Protein AF-A0A7C5RV95-F1 (afdb_monomer_lite)

Structure (mmCIF, N/CA/C/O backbone):
data_AF-A0A7C5RV95-F1
#
_entry.id   AF-A0A7C5RV95-F1
#
loop_
_atom_site.group_PDB
_atom_site.id
_atom_site.type_symbol
_atom_site.label_atom_id
_atom_site.label_alt_id
_atom_site.label_comp_id
_atom_site.label_asym_id
_atom_site.label_entity_id
_atom_site.label_seq_id
_atom_site.pdbx_PDB_ins_code
_atom_site.Cartn_x
_atom_site.Cartn_y
_atom_site.Cartn_z
_atom_site.occupancy
_atom_site.B_iso_or_equiv
_atom_site.auth_seq_id
_atom_site.auth_comp_id
_atom_site.auth_asym_id
_atom_site.auth_atom_id
_atom_site.pdbx_PDB_model_num
ATOM 1 N N . MET A 1 1 ? -10.672 -5.312 6.665 1.00 87.81 1 MET A N 1
ATOM 2 C CA . MET A 1 1 ? -10.257 -4.712 5.371 1.00 87.81 1 MET A CA 1
ATOM 3 C C . MET A 1 1 ? -9.137 -5.518 4.721 1.00 87.81 1 MET A C 1
ATOM 5 O O . MET A 1 1 ? -8.294 -6.076 5.426 1.00 87.81 1 MET A O 1
ATOM 9 N N . VAL A 1 2 ? -9.121 -5.568 3.388 1.00 91.81 2 VAL A N 1
ATOM 10 C CA . VAL A 1 2 ? -8.093 -6.245 2.580 1.00 91.81 2 VAL A CA 1
ATOM 11 C C . VAL A 1 2 ? -7.383 -5.225 1.695 1.00 91.81 2 VAL A C 1
ATOM 13 O O . VAL A 1 2 ? -8.034 -4.395 1.068 1.00 91.81 2 VAL A O 1
ATOM 16 N N . VAL A 1 3 ? -6.055 -5.292 1.628 1.00 92.94 3 VAL A N 1
ATOM 17 C CA . VAL A 1 3 ? -5.236 -4.500 0.704 1.00 92.94 3 VAL A CA 1
ATOM 18 C C . VAL A 1 3 ? -4.596 -5.439 -0.308 1.00 92.94 3 VAL A C 1
ATOM 20 O O . VAL A 1 3 ? -3.693 -6.206 0.022 1.00 92.94 3 VAL A O 1
ATOM 23 N N . ASP A 1 4 ? -5.066 -5.377 -1.546 1.00 93.94 4 ASP A N 1
ATOM 24 C CA . ASP A 1 4 ? -4.492 -6.091 -2.674 1.00 93.94 4 ASP A CA 1
ATOM 25 C C . ASP A 1 4 ? -3.424 -5.237 -3.357 1.00 93.94 4 ASP A C 1
ATOM 27 O O . ASP A 1 4 ? -3.648 -4.076 -3.706 1.00 93.94 4 ASP A O 1
ATOM 31 N N . VAL A 1 5 ? -2.256 -5.830 -3.584 1.00 94.38 5 VAL A N 1
ATOM 32 C CA . VAL A 1 5 ? -1.126 -5.172 -4.236 1.00 94.38 5 VAL A CA 1
ATOM 33 C C . VAL A 1 5 ? -0.834 -5.868 -5.560 1.00 94.38 5 VAL A C 1
ATOM 35 O O . VAL A 1 5 ? -0.402 -7.027 -5.603 1.00 94.38 5 VAL A O 1
ATOM 38 N N . PHE A 1 6 ? -1.042 -5.140 -6.657 1.00 93.75 6 PHE A N 1
ATOM 39 C CA . PHE A 1 6 ? -0.800 -5.613 -8.017 1.00 93.75 6 PHE A CA 1
ATOM 40 C C . PHE A 1 6 ? 0.402 -4.905 -8.626 1.00 93.75 6 PHE A C 1
ATOM 42 O O . PHE A 1 6 ? 0.475 -3.680 -8.636 1.00 93.75 6 PHE A O 1
ATOM 49 N N . ARG A 1 7 ? 1.328 -5.662 -9.218 1.00 91.06 7 ARG A N 1
ATOM 50 C CA . ARG A 1 7 ? 2.442 -5.091 -9.982 1.00 91.06 7 ARG A CA 1
ATOM 51 C C . ARG A 1 7 ? 2.218 -5.268 -11.481 1.00 91.06 7 ARG A C 1
ATOM 53 O O . ARG A 1 7 ? 2.121 -6.387 -11.982 1.00 91.06 7 ARG A O 1
ATOM 60 N N . THR A 1 8 ? 2.221 -4.151 -12.197 1.00 90.94 8 THR A N 1
ATOM 61 C CA . THR A 1 8 ? 2.281 -4.077 -13.663 1.00 90.94 8 THR A CA 1
ATOM 62 C C . THR A 1 8 ? 3.694 -3.677 -14.114 1.00 90.94 8 THR A C 1
ATOM 64 O O . THR A 1 8 ? 4.606 -3.551 -13.295 1.00 90.94 8 THR A O 1
ATOM 67 N N . LYS A 1 9 ? 3.913 -3.478 -15.423 1.00 90.50 9 LYS A N 1
ATOM 68 C CA . LYS A 1 9 ? 5.219 -3.032 -15.948 1.00 90.50 9 LYS A CA 1
ATOM 69 C C . LYS A 1 9 ? 5.617 -1.636 -15.456 1.00 90.50 9 LYS A C 1
ATOM 71 O O . LYS A 1 9 ? 6.799 -1.393 -15.243 1.00 90.50 9 LYS A O 1
ATOM 76 N N . THR A 1 10 ? 4.644 -0.744 -15.273 1.00 94.44 10 THR A N 1
ATOM 77 C CA . THR A 1 10 ? 4.889 0.683 -14.990 1.00 94.44 10 THR A CA 1
ATOM 78 C C . THR A 1 10 ? 4.384 1.105 -13.612 1.00 94.44 10 THR A C 1
ATOM 80 O O . THR A 1 10 ? 4.922 2.043 -13.026 1.00 94.44 10 THR A O 1
ATOM 83 N N . TYR A 1 11 ? 3.388 0.400 -13.077 1.00 94.75 11 TYR A N 1
ATOM 84 C CA . TYR A 1 11 ? 2.696 0.767 -11.846 1.00 94.75 11 TYR A CA 1
ATOM 85 C C . TYR A 1 11 ? 2.659 -0.380 -10.843 1.00 94.75 11 TYR A C 1
ATOM 87 O O . TYR A 1 11 ? 2.510 -1.543 -11.224 1.00 94.75 11 TYR A O 1
ATOM 95 N N . VAL A 1 12 ? 2.700 -0.026 -9.567 1.00 93.12 12 VAL A N 1
ATOM 96 C CA . VAL A 1 12 ? 2.114 -0.804 -8.478 1.00 93.12 12 VAL A CA 1
ATOM 97 C C . VAL A 1 12 ? 0.727 -0.228 -8.220 1.00 93.12 12 VAL A C 1
ATOM 99 O O . VAL A 1 12 ? 0.576 0.982 -8.108 1.00 93.12 12 VAL A O 1
ATOM 102 N N . ILE A 1 13 ? -0.295 -1.068 -8.170 1.00 95.31 13 ILE A N 1
ATOM 103 C CA . ILE A 1 13 ? -1.672 -0.672 -7.887 1.00 95.31 13 ILE A CA 1
ATOM 104 C C . ILE A 1 13 ? -2.020 -1.216 -6.511 1.00 95.31 13 ILE A C 1
ATOM 106 O O . ILE A 1 13 ? -1.900 -2.419 -6.276 1.00 95.31 13 ILE A O 1
ATOM 110 N N . ILE A 1 14 ? -2.437 -0.322 -5.624 1.00 94.88 14 ILE A N 1
ATOM 111 C CA . ILE A 1 14 ? -2.908 -0.642 -4.281 1.00 94.88 14 ILE A CA 1
ATOM 112 C C . ILE A 1 14 ? -4.424 -0.538 -4.303 1.00 94.88 14 ILE A C 1
ATOM 114 O O . ILE A 1 14 ? -4.967 0.524 -4.599 1.00 94.88 14 ILE A O 1
AT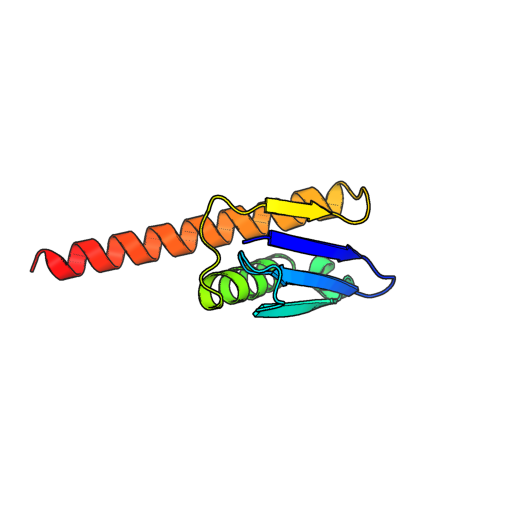OM 118 N N . LEU A 1 15 ? -5.103 -1.642 -4.032 1.00 95.56 15 LEU A N 1
ATOM 119 C CA . LEU A 1 15 ? -6.554 -1.735 -4.040 1.00 95.56 15 LEU A CA 1
ATOM 120 C C . LEU A 1 15 ? -7.028 -2.108 -2.639 1.00 95.56 15 LEU A C 1
ATOM 122 O O . LEU A 1 15 ? -6.530 -3.059 -2.047 1.00 95.56 15 LEU A O 1
ATOM 126 N N . VAL A 1 16 ? -7.972 -1.344 -2.103 1.00 94.44 16 VAL A N 1
ATOM 127 C CA . VAL A 1 16 ? -8.506 -1.525 -0.752 1.00 94.44 16 VAL A CA 1
ATOM 128 C C . VAL A 1 16 ? -9.938 -2.024 -0.857 1.00 94.44 16 VAL A C 1
ATOM 130 O O . VAL A 1 16 ? -10.766 -1.408 -1.535 1.00 94.44 16 VAL A O 1
ATOM 133 N N . ARG A 1 17 ? -10.220 -3.136 -0.177 1.00 94.06 17 ARG A N 1
ATOM 134 C CA . ARG A 1 17 ? -11.554 -3.718 -0.037 1.00 94.06 17 ARG A CA 1
ATOM 135 C C . ARG A 1 17 ? -12.016 -3.693 1.413 1.00 94.06 17 ARG A C 1
ATOM 137 O O . ARG A 1 17 ? -11.220 -3.935 2.331 1.00 94.06 17 ARG A O 1
ATOM 144 N N . ASP A 1 18 ? -13.297 -3.411 1.603 1.00 92.50 18 ASP A N 1
ATOM 145 C CA . ASP A 1 18 ? -13.955 -3.526 2.901 1.00 92.50 18 ASP A CA 1
ATOM 146 C C . ASP A 1 18 ? -14.263 -4.996 3.250 1.00 92.50 18 ASP A C 1
ATOM 148 O O . ASP A 1 18 ? -13.714 -5.931 2.660 1.00 92.50 18 ASP A O 1
ATOM 152 N N . GLU A 1 19 ? -15.069 -5.205 4.286 1.00 88.12 19 GLU A N 1
ATOM 153 C CA . GLU A 1 19 ? -15.458 -6.535 4.769 1.00 88.12 19 GLU A CA 1
ATOM 154 C C . GLU A 1 19 ? -16.477 -7.230 3.854 1.00 88.12 19 GLU A C 1
ATOM 156 O O . GLU A 1 19 ? -16.505 -8.457 3.816 1.00 88.12 19 GLU A O 1
ATOM 161 N N . ASP A 1 20 ? -17.223 -6.461 3.054 1.00 92.38 20 ASP A N 1
ATOM 162 C CA . ASP A 1 20 ? -18.164 -6.945 2.035 1.00 92.38 20 ASP A CA 1
ATOM 163 C C . ASP A 1 20 ? -17.468 -7.243 0.689 1.00 92.38 20 ASP A C 1
ATOM 165 O O . ASP A 1 20 ? -18.125 -7.424 -0.337 1.00 92.38 20 ASP A O 1
ATOM 169 N N . GLU A 1 21 ? -16.132 -7.225 0.663 1.00 89.56 21 GLU A N 1
ATOM 170 C CA . GLU A 1 21 ? -15.293 -7.304 -0.538 1.00 89.56 21 GLU A CA 1
ATOM 171 C C . GLU A 1 21 ? -15.511 -6.172 -1.561 1.00 89.56 21 GLU A C 1
ATOM 173 O O . GLU A 1 21 ? -15.001 -6.244 -2.687 1.00 89.56 21 GLU A O 1
ATOM 178 N N . LYS A 1 22 ? -16.205 -5.091 -1.189 1.00 94.19 22 LYS A N 1
ATOM 179 C CA . LYS A 1 22 ? -16.411 -3.937 -2.068 1.00 94.19 22 LYS A CA 1
ATOM 180 C C . LYS A 1 22 ? -15.137 -3.116 -2.138 1.00 94.19 22 LYS A C 1
ATOM 182 O O . LYS A 1 22 ? -14.452 -2.887 -1.142 1.00 94.19 22 LYS A O 1
ATOM 187 N N . VAL A 1 23 ? -14.819 -2.641 -3.338 1.00 94.81 23 VAL A N 1
ATOM 188 C CA . VAL A 1 23 ? -13.672 -1.755 -3.550 1.00 94.81 23 VAL A CA 1
ATOM 189 C C . VAL A 1 23 ? -14.002 -0.376 -2.989 1.00 94.81 23 VAL A C 1
ATOM 191 O O . VAL A 1 23 ? -14.873 0.314 -3.512 1.00 94.81 23 VAL A O 1
ATOM 194 N N . VAL A 1 24 ? -13.273 0.030 -1.952 1.00 95.12 24 VAL A N 1
ATOM 195 C CA . VAL A 1 24 ? -13.419 1.345 -1.305 1.00 95.12 24 VAL A CA 1
ATOM 196 C C . VAL A 1 24 ? -12.330 2.330 -1.721 1.00 95.12 24 VAL A C 1
ATOM 198 O O . VAL A 1 24 ? -12.470 3.533 -1.520 1.00 95.12 24 VAL A O 1
ATOM 201 N N . GLY A 1 25 ? -11.256 1.848 -2.351 1.00 95.25 25 GLY A N 1
ATOM 202 C CA . GLY A 1 25 ? -10.223 2.722 -2.888 1.00 95.25 25 GLY A CA 1
ATOM 203 C C . GLY A 1 25 ? -9.235 2.019 -3.805 1.00 95.25 25 GLY A C 1
ATOM 204 O O . GLY A 1 25 ? -8.948 0.832 -3.655 1.00 95.25 25 GLY A O 1
ATOM 205 N N . VAL A 1 26 ? -8.689 2.783 -4.750 1.00 96.38 26 VAL A N 1
ATOM 206 C CA . VAL A 1 26 ? -7.629 2.341 -5.660 1.00 96.38 26 VAL A CA 1
ATOM 207 C C . VAL A 1 26 ? -6.594 3.452 -5.793 1.00 96.38 26 VAL A C 1
ATOM 209 O O . VAL A 1 26 ? -6.942 4.589 -6.104 1.00 96.38 26 VAL A O 1
ATOM 212 N N . MET A 1 27 ? -5.321 3.116 -5.601 1.00 96.12 27 MET A N 1
ATOM 213 C CA . MET A 1 27 ? -4.199 4.037 -5.743 1.00 96.12 27 MET A CA 1
ATOM 214 C C . MET A 1 27 ? -3.127 3.439 -6.664 1.00 96.12 27 MET A C 1
ATOM 216 O O . MET A 1 27 ? -2.393 2.530 -6.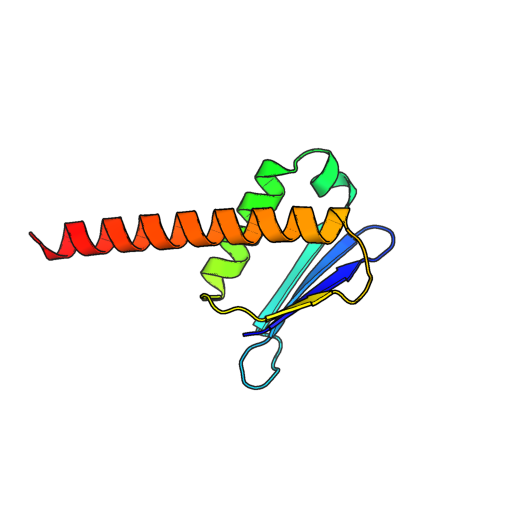261 1.00 96.12 27 MET A O 1
ATOM 220 N N . PRO A 1 28 ? -3.015 3.923 -7.914 1.00 96.50 28 PRO A N 1
ATOM 221 C CA . PRO A 1 28 ? -1.904 3.577 -8.785 1.00 96.50 28 PRO A CA 1
ATOM 222 C C . PRO A 1 28 ? -0.663 4.404 -8.431 1.00 96.50 28 PRO A C 1
ATOM 224 O O . PRO A 1 28 ? -0.712 5.625 -8.311 1.00 96.50 28 PRO A O 1
ATOM 227 N N . VAL A 1 29 ? 0.478 3.733 -8.334 1.00 94.81 29 VAL A N 1
ATOM 228 C CA . VAL A 1 29 ? 1.773 4.310 -7.971 1.00 94.81 29 VAL A CA 1
ATOM 229 C C . VAL A 1 29 ? 2.781 3.941 -9.048 1.00 94.81 29 VAL A C 1
ATOM 231 O O . VAL A 1 29 ? 2.977 2.763 -9.349 1.00 94.81 29 VAL A O 1
ATOM 234 N N . LYS A 1 30 ? 3.435 4.927 -9.666 1.00 95.69 30 LYS A N 1
ATOM 235 C CA . LYS A 1 30 ? 4.469 4.645 -10.670 1.00 95.69 30 LYS A CA 1
ATOM 236 C C . LYS A 1 30 ? 5.681 4.013 -9.996 1.00 95.69 30 LYS A C 1
ATOM 238 O O . LYS A 1 30 ? 6.202 4.538 -9.017 1.00 95.69 30 LYS A O 1
ATOM 243 N N . ILE A 1 31 ? 6.201 2.941 -10.589 1.00 92.44 31 ILE A N 1
ATOM 244 C CA . ILE A 1 31 ? 7.421 2.276 -10.106 1.00 92.44 31 ILE A CA 1
ATOM 245 C C . ILE A 1 31 ? 8.602 3.258 -10.098 1.00 92.44 31 ILE A C 1
ATOM 247 O O . ILE A 1 31 ? 9.416 3.233 -9.182 1.00 92.44 31 ILE A O 1
ATOM 251 N N . LEU A 1 32 ? 8.681 4.159 -11.084 1.00 93.94 32 LEU A N 1
ATOM 252 C CA . LEU A 1 32 ? 9.730 5.180 -11.127 1.00 93.94 32 LEU A CA 1
ATOM 253 C C . LEU A 1 32 ? 9.674 6.124 -9.916 1.00 93.94 32 LEU A C 1
ATOM 255 O O . LEU A 1 32 ? 10.723 6.481 -9.384 1.00 93.94 32 LEU A O 1
ATOM 259 N N . ASP A 1 33 ? 8.474 6.486 -9.463 1.00 94.88 33 ASP A N 1
ATOM 260 C CA . ASP A 1 33 ? 8.294 7.375 -8.313 1.00 94.88 33 ASP A CA 1
ATOM 261 C C . ASP A 1 33 ? 8.656 6.655 -7.012 1.00 94.88 33 ASP A C 1
ATOM 263 O O . ASP A 1 33 ? 9.298 7.249 -6.153 1.00 94.88 33 ASP A O 1
ATOM 267 N N . MET A 1 34 ? 8.356 5.355 -6.900 1.00 90.62 34 MET A N 1
ATOM 268 C CA . MET A 1 34 ? 8.811 4.533 -5.770 1.00 90.62 34 MET A CA 1
ATOM 269 C C . MET A 1 34 ? 10.340 4.496 -5.660 1.00 90.62 34 MET A C 1
ATOM 271 O O . MET A 1 34 ? 10.874 4.459 -4.558 1.00 90.62 34 MET A O 1
ATOM 275 N N . LEU A 1 35 ? 11.048 4.514 -6.795 1.00 89.44 35 LEU A N 1
ATOM 276 C CA . LEU A 1 35 ? 12.512 4.492 -6.832 1.00 89.44 35 LEU A CA 1
ATOM 277 C C . LEU A 1 35 ? 13.140 5.873 -6.594 1.00 89.44 35 LEU A C 1
ATOM 279 O O . LEU A 1 35 ? 14.214 5.955 -6.007 1.00 89.44 35 LEU A O 1
ATOM 283 N N . ARG A 1 36 ? 12.512 6.952 -7.080 1.00 94.50 36 ARG A N 1
ATOM 284 C CA . ARG A 1 36 ? 13.062 8.320 -7.002 1.00 94.50 36 ARG A CA 1
ATOM 285 C C . ARG A 1 36 ? 12.626 9.092 -5.760 1.00 94.50 36 ARG A C 1
ATOM 287 O O . ARG A 1 36 ? 13.372 9.940 -5.284 1.00 94.50 36 ARG A O 1
ATOM 294 N N . TYR A 1 37 ? 11.424 8.822 -5.264 1.00 95.38 37 TYR A N 1
ATOM 295 C CA . TYR A 1 37 ? 10.743 9.606 -4.234 1.00 95.38 37 TYR A CA 1
ATOM 296 C C . TYR A 1 37 ? 10.132 8.700 -3.158 1.00 95.38 37 TYR A C 1
ATOM 298 O O . TYR A 1 37 ? 9.021 8.955 -2.692 1.00 95.38 37 TYR A O 1
ATOM 306 N N . GLU A 1 38 ? 10.858 7.647 -2.760 1.00 90.75 38 GLU A N 1
ATOM 307 C CA . GLU A 1 38 ? 10.370 6.574 -1.880 1.00 90.75 38 GLU A CA 1
ATOM 308 C C . GLU A 1 38 ? 9.613 7.108 -0.651 1.00 90.75 38 GLU A C 1
ATOM 310 O O . GLU A 1 38 ? 8.454 6.756 -0.448 1.00 90.75 38 GLU A O 1
ATOM 315 N N . SER A 1 39 ? 10.213 8.023 0.121 1.00 91.62 39 SER A N 1
ATOM 316 C CA . SER A 1 39 ? 9.604 8.572 1.343 1.00 91.62 39 SER A CA 1
ATOM 317 C C . SER A 1 39 ? 8.304 9.334 1.091 1.00 91.62 39 SER A C 1
ATOM 319 O O . SER A 1 39 ? 7.364 9.227 1.876 1.00 91.62 39 SER A O 1
ATOM 321 N N . LYS A 1 40 ? 8.230 10.098 -0.009 1.00 93.69 40 LYS A N 1
ATOM 322 C CA . LYS A 1 40 ? 7.013 10.834 -0.369 1.00 93.69 40 LYS A CA 1
ATOM 323 C C . LYS A 1 40 ? 5.902 9.857 -0.735 1.00 93.69 40 LYS A C 1
ATOM 325 O O . LYS A 1 40 ? 4.802 9.967 -0.214 1.00 93.69 40 LYS A O 1
ATOM 330 N N . VAL A 1 41 ? 6.218 8.868 -1.568 1.00 94.00 41 VAL A N 1
ATOM 331 C CA . VAL A 1 41 ? 5.259 7.840 -1.978 1.00 94.00 41 VAL A CA 1
ATOM 332 C C . VAL A 1 41 ? 4.755 7.046 -0.769 1.00 94.00 41 VAL A C 1
ATOM 334 O O . VAL A 1 41 ? 3.559 6.795 -0.664 1.00 94.00 41 VAL A O 1
ATOM 337 N N . ILE A 1 42 ? 5.641 6.691 0.168 1.00 93.38 42 ILE A N 1
ATOM 338 C CA . ILE A 1 42 ? 5.263 6.046 1.432 1.00 93.38 42 ILE A CA 1
ATOM 339 C C . ILE A 1 42 ? 4.266 6.916 2.207 1.00 93.38 42 ILE A C 1
ATOM 341 O O . ILE A 1 42 ? 3.234 6.402 2.639 1.00 93.38 42 ILE A O 1
ATOM 345 N N . SER A 1 43 ? 4.538 8.219 2.350 1.00 93.00 43 SER A N 1
ATOM 346 C CA . SER A 1 43 ? 3.617 9.139 3.027 1.00 93.00 43 SER A CA 1
ATOM 347 C C . SER A 1 43 ? 2.268 9.219 2.319 1.00 93.00 43 SER A C 1
ATOM 349 O O . SER A 1 43 ? 1.246 9.081 2.983 1.00 93.00 43 SER A O 1
ATOM 351 N N . ASP A 1 44 ? 2.263 9.385 0.995 1.00 93.94 44 ASP A N 1
ATOM 352 C CA . ASP A 1 44 ? 1.042 9.544 0.202 1.00 93.94 44 ASP A CA 1
ATOM 353 C C . ASP A 1 44 ? 0.140 8.299 0.311 1.00 93.94 44 ASP A C 1
ATOM 355 O O . ASP A 1 44 ? -1.071 8.419 0.498 1.00 93.94 44 ASP A O 1
ATOM 359 N N . ILE A 1 45 ? 0.718 7.091 0.247 1.00 92.88 45 ILE A N 1
ATOM 360 C CA . ILE A 1 45 ? -0.048 5.842 0.393 1.00 92.88 45 ILE A CA 1
ATOM 361 C C . ILE A 1 45 ? -0.529 5.659 1.837 1.00 92.88 45 ILE A C 1
ATOM 363 O O . ILE A 1 45 ? -1.657 5.224 2.068 1.00 92.88 45 ILE A O 1
ATOM 367 N N . SER A 1 46 ? 0.311 6.000 2.813 1.00 90.69 46 SER A N 1
ATOM 368 C CA . SER A 1 46 ? -0.049 5.968 4.230 1.00 90.69 46 SER A CA 1
ATOM 369 C C . SER A 1 46 ? -1.253 6.877 4.517 1.00 90.69 46 SER A C 1
ATOM 371 O O . SER A 1 46 ? -2.231 6.436 5.122 1.00 90.69 46 SER A O 1
ATOM 373 N N . ASP A 1 47 ? -1.242 8.108 3.998 1.00 91.56 47 ASP A N 1
ATOM 374 C CA . ASP A 1 47 ? -2.346 9.059 4.148 1.00 91.56 47 ASP A CA 1
ATOM 375 C C . ASP A 1 47 ? -3.611 8.574 3.425 1.00 91.56 47 ASP A C 1
ATOM 377 O O . ASP A 1 47 ? -4.711 8.653 3.974 1.00 91.56 47 ASP A O 1
ATOM 381 N N . PHE A 1 48 ? -3.464 7.998 2.229 1.00 92.81 48 PHE A N 1
ATOM 382 C CA . PHE A 1 48 ? -4.560 7.354 1.504 1.00 92.81 48 PHE A CA 1
ATOM 383 C C . PHE A 1 48 ? -5.226 6.242 2.329 1.00 92.81 48 PHE A C 1
ATOM 385 O O . PHE A 1 48 ? -6.449 6.229 2.468 1.00 92.81 48 PHE A O 1
ATOM 392 N N . MET A 1 49 ? -4.442 5.348 2.936 1.00 89.44 49 MET A N 1
ATOM 393 C CA . MET A 1 49 ? -4.965 4.278 3.789 1.00 89.44 49 MET A CA 1
ATOM 394 C C . MET A 1 49 ? -5.681 4.814 5.036 1.00 89.44 49 MET A C 1
ATOM 396 O O . MET A 1 49 ? -6.760 4.332 5.380 1.00 89.44 49 MET A O 1
ATOM 400 N N . ILE A 1 50 ? -5.117 5.830 5.696 1.00 87.38 50 ILE A N 1
ATOM 401 C CA . ILE A 1 50 ? -5.727 6.457 6.878 1.00 87.38 50 ILE A CA 1
ATOM 402 C C . ILE A 1 50 ? -7.065 7.112 6.521 1.00 87.38 50 ILE A C 1
ATOM 404 O O . ILE A 1 50 ? -8.033 6.983 7.273 1.00 87.38 50 ILE A O 1
ATOM 408 N N . ASN A 1 51 ? -7.144 7.786 5.371 1.00 90.00 51 ASN A N 1
ATOM 409 C CA . ASN A 1 51 ? -8.377 8.421 4.899 1.00 90.00 51 ASN A CA 1
ATOM 410 C C . ASN A 1 51 ? -9.484 7.401 4.606 1.00 90.00 51 ASN A C 1
ATOM 412 O O . ASN A 1 51 ? -10.657 7.690 4.831 1.00 90.00 51 ASN A O 1
ATOM 416 N N . LEU A 1 52 ? -9.111 6.195 4.175 1.00 89.12 52 LEU A N 1
ATOM 417 C CA . LEU A 1 52 ? -10.024 5.064 3.997 1.00 89.12 52 LEU A CA 1
ATOM 418 C C . LEU A 1 52 ? -10.333 4.310 5.299 1.00 89.12 52 LEU A C 1
ATOM 420 O O . LEU A 1 52 ? -10.981 3.268 5.257 1.00 89.12 52 LEU A O 1
ATOM 424 N N . GLN A 1 53 ? -9.879 4.821 6.449 1.00 84.62 53 GLN A N 1
ATOM 425 C CA . GLN A 1 53 ? -10.061 4.202 7.765 1.00 84.62 53 GLN A CA 1
ATOM 426 C C . GLN A 1 53 ? -9.510 2.770 7.830 1.00 84.62 53 GLN A C 1
ATOM 428 O O . GLN A 1 53 ? -10.028 1.916 8.546 1.00 84.62 53 GLN A O 1
ATOM 433 N N . VAL A 1 54 ? -8.433 2.504 7.087 1.00 81.19 54 VAL A N 1
ATOM 434 C CA . VAL A 1 54 ? -7.745 1.216 7.117 1.00 81.19 54 VAL A CA 1
ATOM 435 C C . VAL A 1 54 ? -6.992 1.104 8.441 1.00 81.19 54 VAL A C 1
ATOM 437 O O . VAL A 1 54 ? -5.911 1.668 8.611 1.00 81.19 54 VAL A O 1
ATOM 440 N N . THR A 1 55 ? -7.578 0.387 9.396 1.00 74.62 55 THR A N 1
ATOM 441 C CA . THR A 1 55 ? -7.001 0.146 10.721 1.00 74.62 55 THR A CA 1
ATOM 442 C C . THR A 1 55 ? -6.485 -1.291 10.850 1.00 74.62 55 THR A C 1
ATOM 444 O O . THR A 1 55 ? -7.083 -2.220 10.299 1.00 74.62 55 THR A O 1
ATOM 447 N N . PRO A 1 56 ? -5.359 -1.514 11.554 1.00 70.44 56 PRO A N 1
ATOM 448 C CA . PRO A 1 56 ? -4.899 -2.859 11.880 1.00 70.44 56 PRO A CA 1
ATOM 449 C C . PRO A 1 56 ? -5.924 -3.649 12.718 1.00 70.44 56 PRO A C 1
ATOM 451 O O . PRO A 1 56 ? -6.580 -3.054 13.575 1.00 70.44 56 PRO A O 1
ATOM 454 N N . PRO A 1 57 ? -6.019 -4.983 12.539 1.00 72.62 57 PRO A N 1
ATOM 455 C CA . PRO A 1 57 ? -5.239 -5.804 11.609 1.00 72.62 57 PRO A CA 1
ATOM 456 C C . PRO A 1 57 ? -5.763 -5.738 10.160 1.00 72.62 57 PRO A C 1
ATOM 458 O O . PRO A 1 57 ? -6.949 -5.921 9.894 1.00 72.62 57 PRO A O 1
ATOM 461 N N . VAL A 1 58 ? -4.853 -5.537 9.201 1.00 83.25 58 VAL A N 1
ATOM 462 C CA . VAL A 1 58 ? -5.162 -5.478 7.761 1.00 83.25 58 VAL A CA 1
ATO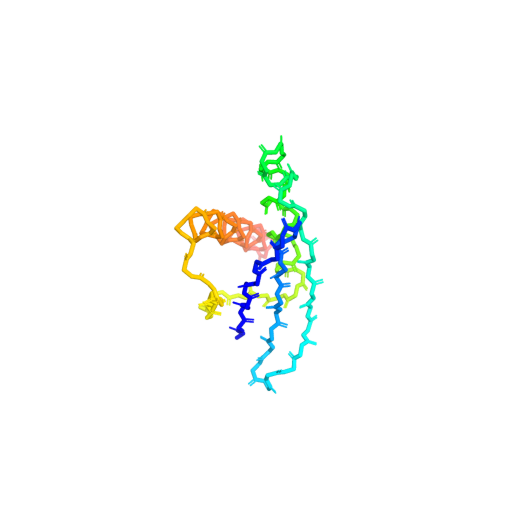M 463 C C . VAL A 1 58 ? -4.623 -6.722 7.072 1.00 83.25 58 VAL A C 1
ATOM 465 O O . VAL A 1 58 ? -3.454 -7.073 7.235 1.00 83.25 58 VAL A O 1
ATOM 468 N N . LYS A 1 59 ? -5.449 -7.374 6.253 1.00 88.44 59 LYS A N 1
ATOM 469 C CA . LYS A 1 59 ? -4.992 -8.480 5.408 1.00 88.44 59 LYS A CA 1
ATOM 470 C C . LYS A 1 59 ? -4.352 -7.916 4.142 1.00 88.44 59 LYS A C 1
ATOM 472 O O . LYS A 1 59 ? -5.036 -7.271 3.355 1.00 88.44 59 LYS A O 1
ATOM 477 N N . ILE A 1 60 ? -3.069 -8.185 3.921 1.00 89.81 60 ILE A N 1
ATOM 478 C CA . ILE A 1 60 ? -2.353 -7.754 2.713 1.00 89.81 60 ILE A CA 1
ATOM 479 C C . ILE A 1 60 ? -2.195 -8.949 1.777 1.00 89.81 60 ILE A C 1
ATOM 481 O O . ILE A 1 60 ? -1.676 -9.992 2.176 1.00 89.81 60 ILE A O 1
ATOM 485 N N . VAL A 1 61 ? -2.625 -8.797 0.529 1.00 91.62 61 VAL A N 1
ATOM 486 C CA . VAL A 1 61 ? -2.541 -9.833 -0.502 1.00 91.62 61 VAL A CA 1
ATOM 487 C C . VAL A 1 61 ? -1.633 -9.345 -1.624 1.00 91.62 61 VAL A C 1
ATOM 489 O O . VAL A 1 61 ? -1.883 -8.318 -2.250 1.00 91.62 61 VAL A O 1
ATOM 492 N N . PHE A 1 62 ? -0.570 -10.098 -1.898 1.00 91.19 62 PHE A N 1
ATOM 493 C CA . PHE A 1 62 ? 0.344 -9.823 -3.004 1.00 91.19 62 PHE A CA 1
ATOM 494 C C . PHE A 1 62 ? 0.051 -10.778 -4.156 1.00 91.19 62 PHE A C 1
ATOM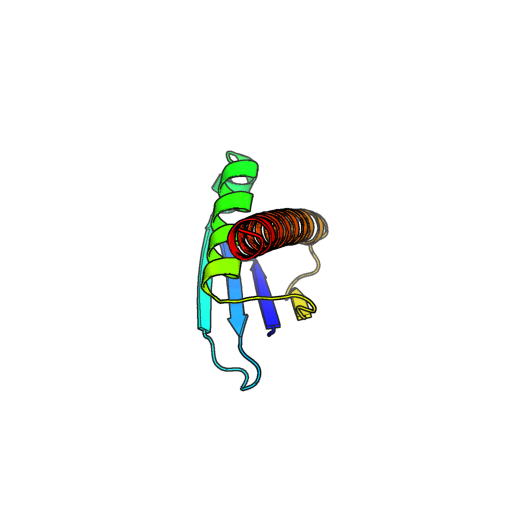 496 O O . PHE A 1 62 ? 0.174 -11.990 -4.008 1.00 91.19 62 PHE A O 1
ATOM 503 N N . HIS A 1 63 ? -0.277 -10.230 -5.325 1.00 88.44 63 HIS A N 1
ATOM 504 C CA . HIS A 1 63 ? -0.591 -11.029 -6.520 1.00 88.44 63 HIS A CA 1
ATOM 505 C C . HIS A 1 63 ? 0.656 -11.497 -7.282 1.00 88.44 63 HIS A C 1
ATOM 507 O O . HIS A 1 63 ? 0.563 -12.217 -8.274 1.00 88.44 63 HIS A O 1
ATOM 513 N N . ARG A 1 64 ? 1.842 -11.076 -6.834 1.00 84.06 64 ARG A N 1
ATOM 514 C CA . ARG A 1 64 ? 3.146 -11.549 -7.307 1.00 84.06 64 ARG A CA 1
ATOM 515 C C . ARG A 1 64 ? 4.105 -11.643 -6.136 1.00 84.06 64 ARG A C 1
ATOM 517 O O . ARG A 1 64 ? 4.098 -10.773 -5.264 1.00 84.06 64 ARG A O 1
ATOM 524 N N . ASP A 1 65 ? 4.956 -12.662 -6.150 1.00 81.50 65 ASP A N 1
ATOM 525 C CA . ASP A 1 65 ? 6.024 -12.763 -5.167 1.00 81.50 65 ASP A CA 1
ATOM 526 C C . ASP A 1 65 ? 7.172 -11.820 -5.541 1.00 81.50 65 ASP A C 1
ATOM 528 O O . ASP A 1 65 ? 7.967 -12.078 -6.443 1.00 81.50 65 ASP A O 1
ATOM 532 N N . ASP A 1 66 ? 7.197 -10.669 -4.879 1.00 85.75 66 ASP A N 1
ATOM 533 C CA . ASP A 1 66 ? 8.191 -9.626 -5.074 1.00 85.75 66 ASP A CA 1
ATOM 534 C C . ASP A 1 66 ? 8.668 -9.142 -3.707 1.00 85.75 66 ASP A C 1
ATOM 536 O O . ASP A 1 66 ? 7.990 -8.376 -3.020 1.00 85.75 66 ASP A O 1
ATOM 540 N N . ARG A 1 67 ? 9.850 -9.613 -3.302 1.00 88.31 67 ARG A N 1
ATOM 541 C CA . ARG A 1 67 ? 10.434 -9.299 -1.994 1.00 88.31 67 ARG A CA 1
ATOM 542 C C . ARG A 1 67 ? 10.611 -7.796 -1.783 1.00 88.31 67 ARG A C 1
ATOM 544 O O . ARG A 1 6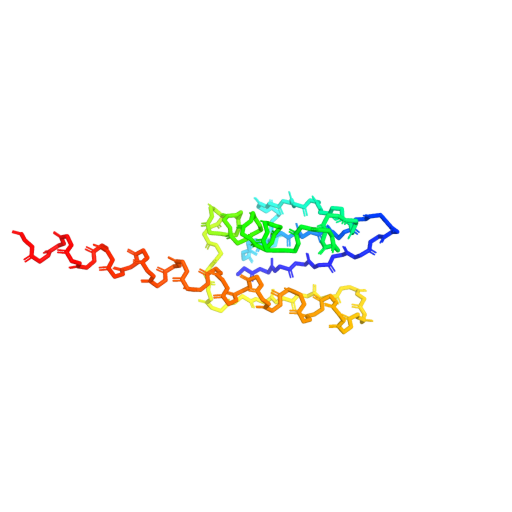7 ? 10.258 -7.293 -0.726 1.00 88.31 67 ARG A O 1
ATOM 551 N N . LYS A 1 68 ? 11.092 -7.071 -2.799 1.00 86.00 68 LYS A N 1
ATOM 552 C CA . LYS A 1 68 ? 11.308 -5.619 -2.691 1.00 86.00 68 LYS A CA 1
ATOM 553 C C . LYS A 1 68 ? 9.987 -4.881 -2.515 1.00 86.00 68 LYS A C 1
ATOM 555 O O . LYS A 1 68 ? 9.915 -3.928 -1.749 1.00 86.00 68 LYS A O 1
ATOM 560 N N . LEU A 1 69 ? 8.946 -5.332 -3.210 1.00 88.25 69 LEU A N 1
ATOM 561 C CA . LEU A 1 69 ? 7.608 -4.774 -3.065 1.00 88.25 69 LEU A CA 1
ATOM 562 C C . LEU A 1 69 ? 7.006 -5.074 -1.690 1.00 88.25 69 LEU A C 1
ATOM 564 O O . LEU A 1 69 ? 6.392 -4.191 -1.103 1.00 88.25 69 LEU A O 1
ATOM 568 N N . LYS A 1 70 ? 7.203 -6.284 -1.158 1.00 90.31 70 LYS A N 1
ATOM 569 C CA . LYS A 1 70 ? 6.778 -6.639 0.205 1.00 90.31 70 LYS A CA 1
ATOM 570 C C . LYS A 1 70 ? 7.457 -5.754 1.249 1.00 90.31 70 LYS A C 1
ATOM 572 O O . LYS A 1 70 ? 6.763 -5.172 2.078 1.00 90.31 70 LYS A O 1
ATOM 577 N N . ASP A 1 71 ? 8.777 -5.589 1.155 1.00 89.50 71 ASP A N 1
ATOM 578 C CA . ASP A 1 71 ? 9.548 -4.722 2.054 1.00 89.50 71 ASP A CA 1
ATOM 579 C C . ASP A 1 71 ? 9.084 -3.260 1.950 1.00 89.50 71 ASP A C 1
ATOM 581 O O . ASP A 1 71 ? 8.911 -2.582 2.961 1.00 89.50 71 ASP A O 1
ATOM 585 N N . PHE A 1 72 ? 8.831 -2.776 0.730 1.00 89.25 72 PHE A N 1
ATOM 586 C CA . PHE A 1 72 ? 8.298 -1.434 0.499 1.00 89.25 72 PHE A CA 1
ATOM 587 C C . PHE A 1 72 ? 6.916 -1.248 1.131 1.00 89.25 72 PHE A C 1
ATOM 589 O O . PHE A 1 72 ? 6.696 -0.281 1.854 1.00 89.25 72 PHE A O 1
ATOM 596 N N . VAL A 1 73 ? 5.994 -2.188 0.905 1.00 87.81 73 VAL A N 1
ATOM 597 C CA . VAL A 1 73 ? 4.645 -2.134 1.478 1.00 87.81 73 VAL A CA 1
ATOM 598 C C . VAL A 1 73 ? 4.704 -2.176 3.002 1.00 87.81 73 VAL A C 1
ATOM 600 O O . VAL A 1 73 ? 4.011 -1.399 3.647 1.00 87.81 73 VAL A O 1
ATOM 603 N N . TRP A 1 74 ? 5.588 -2.981 3.593 1.00 88.31 74 TRP A N 1
ATOM 604 C CA . TRP A 1 74 ? 5.785 -2.995 5.043 1.00 88.31 74 TRP A CA 1
ATOM 605 C C . TRP A 1 74 ? 6.149 -1.612 5.608 1.00 88.31 74 TRP A C 1
ATOM 607 O O . TRP A 1 74 ? 5.572 -1.189 6.609 1.00 88.31 74 TRP A O 1
ATOM 617 N N . LYS A 1 75 ? 7.028 -0.852 4.934 1.00 89.75 75 LYS A N 1
ATOM 618 C CA . LYS A 1 75 ? 7.359 0.528 5.343 1.00 89.75 75 LYS A CA 1
ATOM 619 C C . LYS A 1 75 ? 6.132 1.448 5.360 1.00 89.75 75 LYS A C 1
ATOM 621 O O . LYS A 1 75 ? 6.028 2.291 6.246 1.00 89.75 75 LYS A O 1
ATOM 626 N N . ILE A 1 76 ? 5.199 1.275 4.421 1.00 87.06 76 ILE A N 1
ATOM 627 C CA . ILE A 1 76 ? 3.942 2.042 4.369 1.00 87.06 76 ILE A CA 1
ATOM 628 C C . ILE A 1 76 ? 3.085 1.765 5.600 1.00 87.06 76 ILE A C 1
ATOM 630 O O . ILE A 1 76 ? 2.591 2.703 6.223 1.00 87.06 76 ILE A O 1
ATOM 634 N N . PHE A 1 77 ? 2.925 0.490 5.963 1.00 84.25 77 PHE A N 1
ATOM 635 C CA . PHE A 1 77 ? 2.135 0.100 7.131 1.00 84.25 77 PHE A CA 1
ATOM 636 C C . PHE A 1 77 ? 2.734 0.649 8.426 1.00 84.25 77 PHE A C 1
ATOM 638 O O . PHE A 1 77 ? 2.000 1.220 9.228 1.00 84.25 77 PHE A O 1
ATOM 645 N N . MET A 1 78 ? 4.058 0.569 8.585 1.00 86.38 78 MET A N 1
ATOM 646 C CA . MET A 1 78 ? 4.755 1.149 9.738 1.00 86.38 78 MET A CA 1
ATOM 647 C C . MET A 1 78 ? 4.543 2.670 9.842 1.00 86.38 78 MET A C 1
ATOM 649 O O . MET A 1 78 ? 4.297 3.190 10.930 1.00 86.38 78 MET A O 1
ATOM 653 N N . GLU A 1 79 ? 4.607 3.392 8.718 1.00 88.38 79 GLU A N 1
ATOM 654 C CA . GLU A 1 79 ? 4.365 4.841 8.684 1.00 88.38 79 GLU A CA 1
ATOM 655 C C . GLU A 1 79 ? 2.901 5.181 9.010 1.00 88.38 79 GLU A C 1
ATOM 657 O O . GLU A 1 79 ? 2.628 6.090 9.795 1.00 88.38 79 GLU A O 1
ATOM 662 N N . ALA A 1 80 ? 1.944 4.429 8.453 1.00 84.12 80 ALA A N 1
ATOM 663 C CA . ALA A 1 80 ? 0.520 4.601 8.741 1.00 84.12 80 ALA A CA 1
ATOM 664 C C . ALA A 1 80 ? 0.197 4.351 10.217 1.00 84.12 80 ALA A C 1
ATOM 666 O O . ALA A 1 80 ? -0.477 5.166 10.847 1.00 84.12 80 ALA A O 1
ATOM 667 N N . GLU A 1 81 ? 0.725 3.273 10.794 1.00 83.38 81 GLU A N 1
ATOM 668 C CA . GLU A 1 81 ? 0.551 2.955 12.209 1.00 83.38 81 GLU A CA 1
ATOM 669 C C . GLU A 1 81 ? 1.108 4.070 13.103 1.00 83.38 81 GLU A C 1
ATOM 671 O O . GLU A 1 81 ? 0.422 4.540 14.014 1.00 83.38 81 GLU A O 1
ATOM 676 N N . LYS A 1 82 ? 2.308 4.579 12.792 1.00 87.50 82 LYS A N 1
ATOM 677 C CA . LYS A 1 82 ? 2.908 5.706 13.516 1.00 87.50 82 LYS A CA 1
ATOM 678 C C . LYS A 1 82 ? 2.007 6.945 13.492 1.00 87.50 82 LYS A C 1
ATOM 680 O O . LYS A 1 82 ? 1.747 7.527 14.548 1.00 87.50 82 LYS A O 1
ATOM 685 N N . LYS A 1 83 ? 1.485 7.326 12.319 1.00 84.75 83 LYS A N 1
ATOM 686 C CA . LYS A 1 83 ? 0.569 8.472 12.166 1.00 84.75 83 LYS A CA 1
ATOM 687 C C .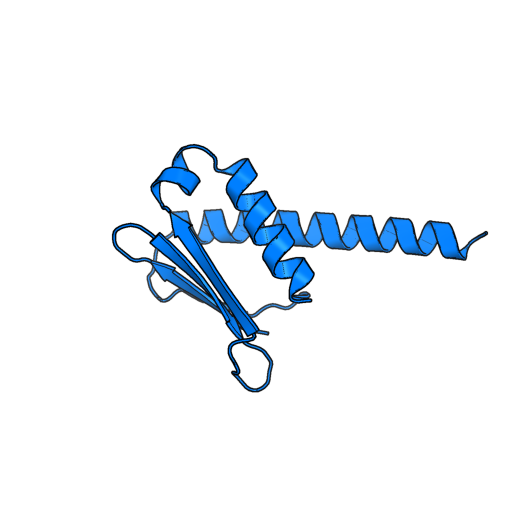 LYS A 1 83 ? -0.746 8.274 12.929 1.00 84.75 83 LYS A C 1
ATOM 689 O O . LYS A 1 83 ? -1.231 9.213 13.565 1.00 84.75 83 LYS A O 1
ATOM 694 N N . ILE A 1 84 ? -1.308 7.064 12.915 1.00 81.31 84 ILE A N 1
ATOM 695 C CA . ILE A 1 84 ? -2.520 6.719 13.676 1.00 81.31 84 ILE A CA 1
ATOM 696 C C . ILE A 1 84 ? -2.266 6.872 15.182 1.00 81.31 84 ILE A C 1
ATOM 698 O O . ILE A 1 84 ? -3.037 7.548 15.867 1.00 81.31 84 ILE A O 1
ATOM 702 N N . ILE A 1 85 ? -1.165 6.316 15.696 1.00 84.00 85 ILE A N 1
ATOM 703 C CA . ILE A 1 85 ? -0.792 6.414 17.115 1.00 84.00 85 ILE A CA 1
ATOM 704 C C . ILE A 1 85 ? -0.589 7.877 17.528 1.00 84.00 85 ILE A C 1
ATOM 706 O O . ILE A 1 85 ? -1.080 8.296 18.578 1.00 84.00 85 ILE A O 1
ATOM 710 N N . GLU A 1 86 ? 0.110 8.676 16.718 1.00 87.44 86 GLU A N 1
ATOM 711 C CA . GLU A 1 86 ? 0.295 10.107 16.986 1.00 87.44 86 GLU A CA 1
ATOM 712 C C . GLU A 1 86 ? -1.038 10.860 17.044 1.00 87.44 86 GLU A C 1
ATOM 714 O O . GLU A 1 86 ? -1.244 11.686 17.938 1.00 87.44 86 GLU A O 1
ATOM 719 N N . ARG A 1 87 ? -1.971 10.552 16.138 1.00 83.50 87 ARG A N 1
ATOM 720 C CA . ARG A 1 87 ? -3.313 11.142 16.140 1.00 83.50 87 ARG A CA 1
ATOM 721 C C . ARG A 1 87 ? -4.093 10.771 17.403 1.00 83.50 87 ARG A C 1
ATOM 723 O O . ARG A 1 87 ? -4.667 11.662 18.025 1.00 83.50 87 ARG A O 1
ATOM 730 N N . ILE A 1 88 ? -4.069 9.503 17.819 1.00 82.94 88 ILE A N 1
ATOM 731 C CA . ILE A 1 88 ? -4.724 9.040 19.055 1.00 82.94 88 ILE A CA 1
ATOM 732 C C . ILE A 1 88 ? -4.142 9.759 20.279 1.00 82.94 88 ILE A C 1
ATOM 734 O O . ILE A 1 88 ? -4.897 10.274 21.103 1.00 82.94 88 ILE A O 1
ATOM 738 N N . LYS A 1 89 ? -2.809 9.870 20.377 1.00 88.06 89 LYS A N 1
ATOM 739 C CA . LYS A 1 89 ? -2.145 10.598 21.473 1.00 88.06 89 LYS A CA 1
ATOM 740 C C . LYS A 1 89 ? -2.610 12.053 21.564 1.00 88.06 89 LYS A C 1
ATOM 742 O O . LYS A 1 89 ? -2.876 12.530 22.664 1.00 88.06 89 LYS A O 1
ATOM 747 N N . ARG A 1 90 ? -2.740 12.749 20.427 1.00 88.12 90 ARG A N 1
ATOM 748 C CA . ARG A 1 90 ? -3.240 14.137 20.391 1.00 88.12 90 ARG A CA 1
ATOM 749 C C . ARG A 1 90 ? -4.686 14.238 20.877 1.00 88.12 90 ARG A C 1
ATOM 751 O O . ARG A 1 90 ? -4.994 15.149 21.637 1.00 88.12 90 ARG A O 1
ATOM 758 N N . LEU A 1 91 ? -5.548 13.298 20.485 1.00 83.88 91 LEU A N 1
ATOM 759 C CA . LEU A 1 91 ? -6.950 13.274 20.918 1.00 83.88 91 LEU A CA 1
ATOM 760 C C . LEU A 1 91 ? -7.080 13.056 22.436 1.00 83.88 91 LEU A C 1
ATOM 762 O O . LEU A 1 91 ? -7.818 13.785 23.091 1.00 83.88 91 LEU A O 1
ATOM 766 N N . LEU A 1 92 ? -6.301 12.134 23.013 1.00 83.06 92 LEU A N 1
ATOM 767 C CA . LEU A 1 92 ? -6.296 11.865 24.461 1.00 83.06 92 LEU A CA 1
ATOM 768 C C . LEU A 1 92 ? -5.808 13.062 25.303 1.00 83.06 92 LEU A C 1
ATOM 770 O O . LEU A 1 92 ? -6.274 13.279 26.424 1.00 83.06 92 LEU A O 1
ATOM 774 N N . GLN A 1 93 ? -4.877 13.860 24.769 1.00 85.81 93 GLN A N 1
ATOM 775 C CA . GLN A 1 93 ? -4.399 15.081 25.429 1.00 85.81 93 GLN A CA 1
ATOM 776 C C . GLN A 1 93 ? -5.448 16.201 25.426 1.00 85.81 93 GLN A C 1
ATOM 778 O O . GLN A 1 93 ? -5.477 17.007 26.353 1.00 85.81 93 GLN A O 1
ATOM 783 N N . GLN A 1 94 ? -6.306 16.257 24.404 1.00 79.56 94 GLN A N 1
ATOM 784 C CA . GLN A 1 94 ? -7.363 17.266 24.294 1.00 79.56 94 GLN A CA 1
ATOM 785 C C . GLN A 1 94 ? -8.552 16.978 25.215 1.00 79.56 94 GLN A C 1
ATOM 787 O O . GLN A 1 94 ? -9.140 17.921 25.726 1.00 79.56 94 GLN A O 1
ATOM 792 N N . SER A 1 95 ? -8.880 15.707 25.466 1.00 69.06 95 SER A N 1
ATOM 793 C CA . SER A 1 95 ? -9.989 15.306 26.348 1.00 69.06 95 SER A CA 1
ATOM 794 C C . SER A 1 95 ? -9.691 15.422 27.848 1.00 69.06 95 SER A C 1
ATOM 796 O O . SER A 1 95 ? -10.598 15.267 28.656 1.00 69.06 95 SER A O 1
ATOM 798 N N . SER A 1 96 ? -8.427 15.634 28.230 1.00 64.38 96 SER A N 1
ATOM 799 C CA . SER A 1 96 ? -7.993 15.760 29.634 1.00 64.38 96 SER A CA 1
ATOM 800 C C . SER A 1 96 ? -7.933 17.220 30.127 1.00 64.38 96 SER A C 1
ATOM 802 O O . SER A 1 96 ? -7.358 17.481 31.183 1.00 64.38 96 SER A O 1
ATOM 804 N N . ARG A 1 97 ? -8.465 18.171 29.348 1.00 52.16 97 ARG A N 1
ATOM 805 C CA . ARG A 1 97 ? -8.631 19.593 29.690 1.00 52.16 97 ARG A CA 1
ATOM 806 C C . ARG A 1 97 ? -10.111 19.933 29.758 1.00 52.16 97 ARG A C 1
ATOM 808 O O . ARG A 1 97 ? -10.447 20.779 30.609 1.00 52.16 97 ARG A O 1
#

Secondary structure (DSSP, 8-state):
-EEEEEE-SSEEEEEEE-TT--EEEEEEEEHHHHHHSHHHHHHHHHHHHHHTT--SS-EEEESS--HHHHHHHHHHHHHHHHHHHHHHHHHHHHTT-

Foldseek 3Di:
DEWEWDDDPFWIKTWDADPVRDTPDIDTDGPVCCVVPVVVVLVVVLVVCVVSVPDPPYHYHYPDPDPVVVVSVVSSVVVNVVVVVVVVVVVVVVVVD

Radius of gyration: 14.48 Å; chains: 1; bounding box: 31×32×46 Å

Sequence (97 aa):
MVVDVFRTKTYVIILVRDEDEKVVGVMPVKILDMLRYESKVISDISDFMINLQVTPPVKIVFHRDDRKLKDFVWKIFMEAEKKIIERIKRLLQQSSR

pLDDT: mean 88.61, std 7.1, range [52.16, 96.5]